Protein AF-A0A3S8Y170-F1 (afdb_monomer_li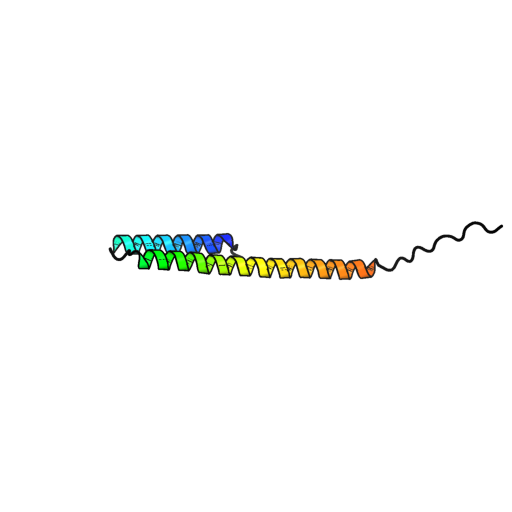te)

pLDDT: mean 84.88, std 15.34, range [46.31, 98.31]

Radius of gyration: 27.99 Å; chains: 1; bounding box: 65×38×77 Å

Foldseek 3Di:
DDQALVNVLVVLVVVLVVVQVVCVVVVNRDPVSVVVSVVSSVVSNVVSVVVVVVVVVVVVVVVVVVVVVVCVVVPPPPPPDPDDDDD

Structure (mmCIF, N/CA/C/O backbone):
data_AF-A0A3S8Y170-F1
#
_entry.id   AF-A0A3S8Y170-F1
#
loop_
_atom_site.group_PDB
_atom_site.id
_atom_site.type_symbol
_atom_site.label_atom_id
_atom_site.label_alt_id
_atom_site.label_comp_id
_atom_site.label_asym_id
_atom_site.label_entity_id
_atom_site.label_seq_id
_atom_site.pdbx_PDB_ins_code
_atom_site.Cartn_x
_atom_site.Cartn_y
_atom_site.Cartn_z
_atom_site.occupancy
_atom_site.B_iso_or_equiv
_atom_site.auth_seq_id
_atom_site.auth_comp_id
_atom_site.auth_asym_id
_atom_site.auth_atom_id
_atom_site.pdbx_PDB_model_num
ATOM 1 N N . MET A 1 1 ? 13.081 18.687 -7.820 1.00 46.81 1 MET A N 1
ATOM 2 C CA . MET A 1 1 ? 13.515 17.563 -6.966 1.00 46.81 1 MET A CA 1
ATOM 3 C C . MET A 1 1 ? 12.699 16.346 -7.375 1.00 46.81 1 MET A C 1
ATOM 5 O O . MET A 1 1 ? 11.480 16.432 -7.329 1.00 46.81 1 MET A O 1
ATOM 9 N N . VAL A 1 2 ? 13.319 15.292 -7.913 1.00 57.28 2 VAL A N 1
ATOM 10 C CA . VAL A 1 2 ? 12.594 14.060 -8.272 1.00 57.28 2 VAL A CA 1
ATOM 11 C C . VAL A 1 2 ? 12.600 13.183 -7.030 1.00 57.28 2 VAL A C 1
ATOM 13 O O . VAL A 1 2 ? 13.642 12.633 -6.699 1.00 57.28 2 VAL A O 1
ATOM 16 N N . ILE A 1 3 ? 11.468 13.109 -6.335 1.00 70.06 3 ILE A N 1
ATOM 17 C CA . ILE A 1 3 ? 11.302 12.224 -5.179 1.00 70.06 3 ILE A CA 1
ATOM 18 C C . ILE A 1 3 ? 11.401 10.780 -5.684 1.00 70.06 3 ILE A C 1
ATOM 20 O O . ILE A 1 3 ? 10.786 10.420 -6.699 1.00 70.06 3 ILE A O 1
ATOM 24 N N . SER A 1 4 ? 12.225 9.973 -5.026 1.00 80.62 4 SER A N 1
ATOM 25 C CA . SER A 1 4 ? 12.413 8.569 -5.368 1.00 80.62 4 SER A CA 1
ATOM 26 C C . SER A 1 4 ? 11.131 7.764 -5.127 1.00 80.62 4 SER A C 1
ATOM 28 O O . SER A 1 4 ? 10.237 8.150 -4.378 1.00 80.62 4 SER A O 1
ATOM 30 N N . ALA A 1 5 ? 11.015 6.616 -5.795 1.00 80.69 5 ALA A N 1
ATOM 31 C CA . ALA A 1 5 ? 9.906 5.690 -5.579 1.00 80.69 5 ALA A CA 1
ATOM 32 C C . ALA A 1 5 ? 9.758 5.297 -4.098 1.00 80.69 5 ALA A C 1
ATOM 34 O O . ALA A 1 5 ? 8.635 5.213 -3.612 1.00 80.69 5 ALA A O 1
ATOM 35 N N . GLN A 1 6 ? 10.888 5.121 -3.410 1.00 80.19 6 GLN A N 1
ATOM 36 C CA . GLN A 1 6 ? 10.944 4.750 -2.004 1.00 80.19 6 GLN A CA 1
ATOM 37 C C . GLN A 1 6 ? 10.439 5.874 -1.095 1.00 80.19 6 GLN A C 1
ATOM 39 O O . GLN A 1 6 ? 9.526 5.643 -0.315 1.00 80.19 6 GLN A O 1
ATOM 44 N N . GLU A 1 7 ? 10.944 7.099 -1.265 1.00 85.56 7 GLU A N 1
ATOM 45 C CA . GLU A 1 7 ? 10.512 8.257 -0.464 1.00 85.56 7 GLU A CA 1
ATOM 46 C C . GLU A 1 7 ? 9.001 8.508 -0.597 1.00 85.56 7 GLU A C 1
ATOM 48 O O . GLU A 1 7 ? 8.321 8.743 0.394 1.00 85.56 7 GLU A O 1
ATOM 53 N N . ARG A 1 8 ? 8.435 8.350 -1.805 1.00 86.81 8 ARG A N 1
ATOM 54 C CA . ARG A 1 8 ? 6.977 8.465 -2.007 1.00 86.81 8 ARG A CA 1
ATOM 55 C C . ARG A 1 8 ? 6.178 7.414 -1.234 1.00 86.81 8 ARG A C 1
ATOM 57 O O . ARG A 1 8 ? 5.037 7.679 -0.869 1.00 86.81 8 ARG A O 1
ATOM 64 N N . LEU A 1 9 ? 6.717 6.204 -1.072 1.00 91.81 9 LEU A N 1
ATOM 65 C CA . LEU A 1 9 ? 6.049 5.150 -0.312 1.00 91.81 9 LEU A CA 1
ATOM 66 C C . LEU A 1 9 ? 6.165 5.413 1.191 1.00 91.81 9 LEU A C 1
ATOM 68 O O . LEU A 1 9 ? 5.174 5.251 1.900 1.00 91.81 9 LEU A O 1
ATOM 72 N N . ASP A 1 10 ? 7.334 5.857 1.650 1.00 94.81 10 ASP A N 1
ATOM 73 C CA . ASP A 1 10 ? 7.577 6.199 3.052 1.00 94.81 10 ASP A CA 1
ATOM 74 C C . ASP A 1 10 ? 6.636 7.325 3.514 1.00 94.81 10 ASP A C 1
ATOM 76 O O . ASP A 1 10 ? 5.968 7.168 4.536 1.00 94.81 10 ASP A O 1
ATOM 80 N N . ASP A 1 11 ? 6.465 8.387 2.716 1.00 95.31 11 ASP A N 1
ATOM 81 C CA . ASP A 1 11 ? 5.523 9.484 3.005 1.00 95.31 11 ASP A CA 1
ATOM 82 C C . ASP A 1 11 ? 4.078 8.983 3.192 1.00 95.31 11 ASP A C 1
ATOM 84 O O . ASP A 1 11 ? 3.344 9.434 4.072 1.00 95.31 11 ASP A O 1
ATOM 88 N N . VAL A 1 12 ? 3.656 8.013 2.376 1.00 96.19 12 VAL A N 1
ATOM 89 C CA . VAL A 1 12 ? 2.307 7.430 2.451 1.00 96.19 12 VAL A CA 1
ATOM 90 C C . VAL A 1 12 ? 2.151 6.559 3.689 1.00 96.19 12 VAL A C 1
ATOM 92 O O . VAL A 1 12 ? 1.093 6.580 4.317 1.00 96.19 12 VAL A O 1
ATOM 95 N N . VAL A 1 13 ? 3.183 5.798 4.053 1.00 97.06 13 VAL A N 1
ATOM 96 C CA . VAL A 1 13 ? 3.179 4.998 5.283 1.00 97.06 13 VAL A CA 1
ATOM 97 C C . VAL A 1 13 ? 3.105 5.908 6.506 1.00 97.06 13 VAL A C 1
ATOM 99 O O . VAL A 1 13 ? 2.292 5.640 7.388 1.00 97.06 13 VAL A O 1
ATOM 102 N N . VAL A 1 14 ? 3.879 6.997 6.536 1.00 98.12 14 VAL A N 1
ATOM 103 C CA . VAL A 1 14 ? 3.827 7.999 7.612 1.00 98.12 14 VAL A CA 1
ATOM 104 C C . VAL A 1 14 ? 2.415 8.565 7.745 1.00 98.12 14 VAL A C 1
ATOM 106 O O . VAL A 1 14 ? 1.822 8.456 8.816 1.00 98.12 14 VAL A O 1
ATOM 109 N N . ALA A 1 15 ? 1.826 9.052 6.650 1.00 97.88 15 ALA A N 1
ATOM 110 C CA . ALA A 1 15 ? 0.470 9.600 6.670 1.00 97.88 15 ALA A CA 1
ATOM 111 C C . ALA A 1 15 ? -0.580 8.572 7.133 1.00 97.88 15 ALA A C 1
ATOM 113 O O . ALA A 1 15 ? -1.503 8.893 7.879 1.00 97.88 15 ALA A O 1
ATOM 114 N N . VAL A 1 16 ? -0.446 7.308 6.721 1.00 98.12 16 VAL A N 1
ATOM 115 C CA . VAL A 1 16 ? -1.347 6.230 7.155 1.00 98.12 16 VAL A CA 1
ATOM 116 C C . VAL A 1 16 ? -1.222 5.952 8.656 1.00 98.12 16 VAL A C 1
ATOM 118 O O . VAL A 1 16 ? -2.236 5.703 9.309 1.00 98.12 16 VAL A O 1
ATOM 121 N N . VAL A 1 17 ? -0.009 6.002 9.210 1.00 98.12 17 VAL A N 1
ATOM 122 C CA . VAL A 1 17 ? 0.227 5.829 10.651 1.00 98.12 17 VAL A CA 1
ATOM 123 C C . VAL A 1 17 ? -0.365 6.990 11.447 1.00 98.12 17 VAL A C 1
ATOM 125 O O . VAL A 1 17 ? -1.009 6.744 12.465 1.00 98.12 17 VAL A O 1
ATOM 128 N N . GLU A 1 18 ? -0.212 8.226 10.977 1.00 98.31 18 GLU A N 1
ATOM 129 C CA . GLU A 1 18 ? -0.814 9.407 11.611 1.00 98.31 18 GLU A CA 1
ATOM 130 C C . GLU A 1 18 ? -2.345 9.298 11.656 1.00 98.31 18 GLU A C 1
ATOM 132 O O . GLU A 1 18 ? -2.946 9.452 12.718 1.00 98.31 18 GLU A O 1
ATOM 137 N N . VAL A 1 19 ? -2.976 8.913 10.541 1.00 97.88 19 VAL A N 1
ATOM 138 C CA . VAL A 1 19 ? -4.432 8.693 10.481 1.00 97.88 19 VAL A CA 1
ATOM 139 C C . VAL A 1 19 ? -4.870 7.548 11.399 1.00 97.88 19 VAL A C 1
ATOM 141 O O . VAL A 1 19 ? -5.917 7.631 12.041 1.00 97.88 19 VAL A O 1
ATOM 144 N N . ALA A 1 20 ? -4.088 6.468 11.486 1.00 97.50 20 ALA A N 1
ATOM 145 C CA . ALA A 1 20 ? -4.376 5.373 12.409 1.00 97.50 20 ALA A CA 1
ATOM 146 C C . ALA A 1 20 ? -4.310 5.829 13.875 1.00 97.50 20 ALA A C 1
ATOM 148 O O . ALA A 1 20 ? -5.163 5.432 14.671 1.00 97.50 20 ALA A O 1
ATOM 149 N N . ALA A 1 21 ? -3.325 6.662 14.222 1.00 98.06 21 ALA A N 1
ATOM 150 C CA . ALA A 1 21 ? -3.178 7.226 15.559 1.00 98.06 21 ALA A CA 1
ATOM 151 C C . ALA A 1 21 ? -4.362 8.137 15.913 1.00 98.06 21 ALA A C 1
ATOM 153 O O . ALA A 1 21 ? -4.997 7.924 16.943 1.00 98.06 21 ALA A O 1
ATOM 154 N N . GLU A 1 22 ? -4.742 9.055 15.022 1.00 97.94 22 GLU A N 1
ATOM 155 C CA . GL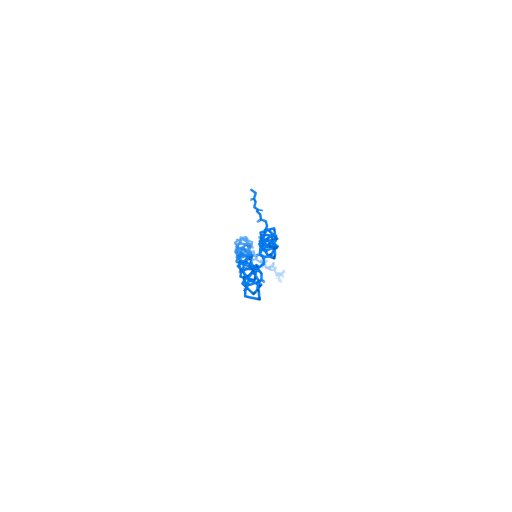U A 1 22 ? -5.897 9.946 15.209 1.00 97.94 22 GLU A CA 1
ATOM 156 C C . GLU A 1 22 ? -7.218 9.162 15.338 1.00 97.94 22 GLU A C 1
ATOM 158 O O . GLU A 1 22 ? -8.067 9.445 16.192 1.00 97.94 22 GLU A O 1
ATOM 163 N N . ALA A 1 23 ? -7.393 8.107 14.538 1.00 96.69 23 ALA A N 1
ATOM 164 C CA . ALA A 1 23 ? -8.535 7.206 14.663 1.00 96.69 23 ALA A CA 1
ATOM 165 C C . ALA A 1 23 ? -8.537 6.463 16.014 1.00 96.69 23 ALA A C 1
ATOM 167 O O . ALA A 1 23 ? -9.597 6.223 16.596 1.00 96.69 23 ALA A O 1
ATOM 168 N N . GLY A 1 24 ? -7.359 6.098 16.526 1.00 96.75 24 GLY A N 1
ATOM 169 C CA . GLY A 1 24 ? -7.197 5.484 17.844 1.00 96.75 24 GLY A CA 1
ATOM 170 C C . GLY A 1 24 ? -7.580 6.438 18.974 1.00 96.75 24 GLY A C 1
ATOM 171 O O . GLY A 1 24 ? -8.367 6.070 19.845 1.00 96.75 24 GLY A O 1
ATOM 172 N N . GLU A 1 25 ? -7.090 7.675 18.922 1.00 97.69 25 GLU A N 1
ATOM 173 C CA . GLU A 1 25 ? -7.392 8.729 19.900 1.00 97.69 25 GLU A CA 1
ATOM 174 C C . GLU A 1 25 ? -8.880 9.104 19.919 1.00 97.69 25 GLU A C 1
ATOM 176 O O . GLU A 1 25 ? -9.459 9.311 20.984 1.00 97.69 25 GLU A O 1
ATOM 181 N N . SER A 1 26 ? -9.527 9.124 18.752 1.00 97.06 26 SER A N 1
ATOM 182 C CA . SER A 1 26 ? -10.967 9.394 18.620 1.00 97.06 26 SER A CA 1
ATOM 183 C C . SER A 1 26 ? -11.866 8.187 18.922 1.00 97.06 26 SER A C 1
ATOM 185 O O . SER A 1 26 ? -13.092 8.315 18.895 1.00 97.06 26 SER A O 1
ATOM 187 N N . GLY A 1 27 ? -11.295 7.007 19.191 1.00 97.12 27 GLY A N 1
ATOM 188 C CA . GLY A 1 27 ? -12.048 5.769 19.417 1.00 97.12 27 GLY A CA 1
ATOM 189 C C . GLY A 1 27 ? -12.757 5.227 18.168 1.00 97.12 27 GLY A C 1
ATOM 190 O O . GLY A 1 27 ? -13.653 4.392 18.278 1.00 97.12 27 GLY A O 1
ATOM 191 N N . THR A 1 28 ? -12.373 5.694 16.978 1.00 96.69 28 THR A N 1
ATOM 192 C CA . THR A 1 28 ? -12.947 5.288 15.684 1.00 96.69 28 THR A CA 1
ATOM 193 C C . THR A 1 28 ? -12.115 4.227 14.964 1.00 96.69 28 THR A C 1
ATOM 195 O O . THR A 1 28 ? -12.518 3.725 13.912 1.00 96.69 28 THR A O 1
ATOM 198 N N . TYR A 1 29 ? -10.966 3.839 15.526 1.00 96.88 29 TYR A N 1
ATOM 199 C CA . TYR A 1 29 ? -10.135 2.781 14.968 1.00 96.88 29 TYR A CA 1
ATOM 200 C C . TYR A 1 29 ? -10.833 1.418 15.063 1.00 96.88 29 TYR A C 1
ATOM 202 O O . TYR A 1 29 ? -11.029 0.858 16.141 1.00 96.88 29 TYR A O 1
ATOM 210 N N . THR A 1 30 ? -11.189 0.862 13.906 1.00 98.00 30 THR A N 1
ATOM 211 C CA . THR A 1 30 ? -11.830 -0.452 13.776 1.00 98.00 30 THR A CA 1
ATOM 212 C C . THR A 1 30 ? -11.014 -1.381 12.881 1.00 98.00 30 THR A C 1
ATOM 214 O O . THR A 1 30 ? -10.109 -0.954 12.162 1.00 98.00 30 THR A O 1
ATOM 217 N N . ALA A 1 31 ? -11.372 -2.669 12.859 1.00 97.88 31 ALA A N 1
ATOM 218 C CA . ALA A 1 31 ? -10.786 -3.626 11.920 1.00 97.88 31 ALA A CA 1
ATOM 219 C C . ALA A 1 31 ? -10.997 -3.218 10.447 1.00 97.88 31 ALA A C 1
ATOM 221 O O . ALA A 1 31 ? -10.146 -3.496 9.602 1.00 97.88 31 ALA A O 1
ATOM 222 N N . ASP A 1 32 ? -12.102 -2.537 10.129 1.00 98.12 32 ASP A N 1
ATOM 223 C CA . ASP A 1 32 ? -12.375 -2.039 8.777 1.00 98.12 32 ASP A CA 1
ATOM 224 C C . ASP A 1 32 ? -11.498 -0.842 8.416 1.00 98.12 32 ASP A C 1
ATOM 226 O O . ASP A 1 32 ? -10.981 -0.782 7.298 1.00 98.12 32 ASP A O 1
ATOM 230 N N . VAL A 1 33 ? -11.250 0.060 9.371 1.00 96.75 33 VAL A N 1
ATOM 231 C CA . VAL A 1 33 ? -10.282 1.155 9.207 1.00 96.75 33 VAL A CA 1
ATOM 232 C C . VAL A 1 33 ? -8.883 0.582 8.987 1.00 96.75 33 VAL A C 1
ATOM 234 O O . VAL A 1 33 ? -8.239 0.923 7.997 1.00 96.75 33 VAL A O 1
ATOM 237 N N . ALA A 1 34 ? -8.451 -0.372 9.816 1.00 97.50 34 ALA A N 1
ATOM 238 C CA . ALA A 1 34 ? -7.153 -1.034 9.676 1.00 97.50 34 ALA A CA 1
ATOM 239 C C . ALA A 1 34 ? -6.982 -1.707 8.301 1.00 97.50 34 ALA A C 1
ATOM 241 O O . ALA A 1 34 ? -5.975 -1.505 7.620 1.00 97.50 34 ALA A O 1
ATOM 242 N N . ARG A 1 35 ? -7.990 -2.469 7.849 1.00 98.25 35 ARG A N 1
ATOM 243 C CA . ARG A 1 35 ? -7.981 -3.102 6.518 1.00 98.25 35 ARG A CA 1
ATOM 244 C C . ARG A 1 35 ? -7.942 -2.078 5.392 1.00 98.25 35 ARG A C 1
ATOM 246 O O . ARG A 1 35 ? -7.237 -2.287 4.406 1.00 98.25 35 ARG A O 1
ATOM 253 N N . THR A 1 36 ? -8.677 -0.980 5.534 1.00 98.19 36 THR A N 1
ATOM 254 C CA . THR A 1 36 ? -8.715 0.090 4.532 1.00 98.19 36 THR A CA 1
ATOM 255 C C . THR A 1 36 ? -7.360 0.779 4.416 1.00 98.19 36 THR A C 1
ATOM 257 O O . THR A 1 36 ? -6.843 0.912 3.309 1.00 98.19 36 THR A O 1
ATOM 260 N N . LEU A 1 37 ? -6.744 1.137 5.542 1.00 97.88 37 LEU A N 1
ATOM 261 C CA . LEU A 1 37 ? -5.413 1.740 5.587 1.00 97.88 37 LEU A CA 1
ATOM 262 C C . LEU A 1 37 ? -4.343 0.809 4.996 1.00 97.88 37 LEU A C 1
ATOM 264 O O . LEU A 1 37 ? -3.564 1.229 4.140 1.00 97.88 37 LEU A O 1
ATOM 268 N N . ALA A 1 38 ? -4.367 -0.480 5.346 1.00 97.69 38 ALA A N 1
ATOM 269 C CA . ALA A 1 38 ? -3.478 -1.476 4.748 1.00 97.69 38 ALA A CA 1
ATOM 270 C C . ALA A 1 38 ? -3.677 -1.594 3.224 1.00 97.69 38 ALA A C 1
ATOM 272 O O . ALA A 1 38 ? -2.708 -1.670 2.464 1.00 97.69 38 ALA A O 1
ATOM 273 N N . ALA A 1 39 ? -4.928 -1.556 2.753 1.00 98.25 39 ALA A N 1
ATOM 274 C CA . ALA A 1 39 ? -5.234 -1.580 1.327 1.00 98.25 39 ALA A CA 1
ATOM 275 C C . ALA A 1 39 ? -4.740 -0.321 0.597 1.00 98.25 39 ALA A C 1
ATOM 277 O O . ALA A 1 39 ? -4.329 -0.423 -0.558 1.00 98.25 39 ALA A O 1
ATOM 278 N N . VAL A 1 40 ? -4.761 0.852 1.239 1.00 97.69 40 VAL A N 1
ATOM 279 C CA . VAL A 1 40 ? -4.202 2.092 0.676 1.00 97.69 40 VAL A CA 1
ATOM 280 C C . VAL A 1 40 ? -2.697 1.946 0.465 1.00 97.69 40 VAL A C 1
ATOM 282 O O . VAL A 1 40 ? -2.235 2.129 -0.663 1.00 97.69 40 VAL A O 1
ATOM 285 N N . VAL A 1 41 ? -1.952 1.531 1.496 1.00 97.12 41 VAL A N 1
ATOM 286 C CA . VAL A 1 41 ? -0.497 1.309 1.393 1.00 97.12 41 VAL A CA 1
ATOM 287 C C . VAL A 1 41 ? -0.181 0.290 0.298 1.00 97.12 41 VAL A C 1
ATOM 289 O O . VAL A 1 41 ? 0.643 0.556 -0.576 1.00 97.12 41 VAL A O 1
ATOM 292 N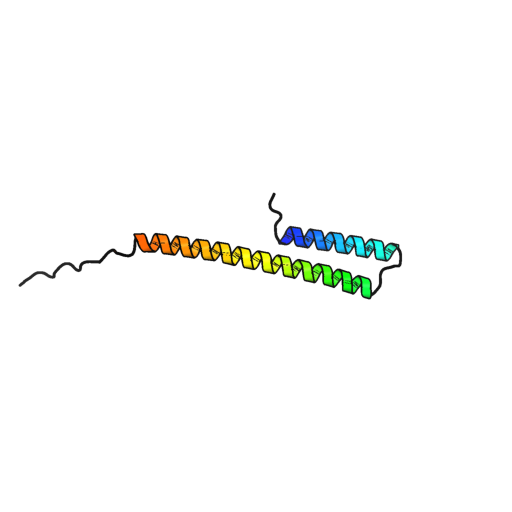 N . GLY A 1 42 ? -0.891 -0.844 0.275 1.00 96.44 42 GLY A N 1
ATOM 293 C CA . GLY A 1 42 ? -0.689 -1.886 -0.733 1.00 96.44 42 GLY A CA 1
ATOM 294 C C . GLY A 1 42 ? -0.948 -1.408 -2.166 1.00 96.44 42 GLY A C 1
ATOM 295 O O . GLY A 1 42 ? -0.146 -1.670 -3.063 1.00 96.44 42 GLY A O 1
ATOM 296 N N . LYS A 1 43 ? -2.036 -0.661 -2.400 1.00 97.25 43 LYS A N 1
ATOM 297 C CA . LYS A 1 43 ? -2.367 -0.120 -3.732 1.00 97.25 43 LYS A CA 1
ATOM 298 C C . LYS A 1 43 ? -1.344 0.907 -4.207 1.00 97.25 43 LYS A C 1
ATOM 300 O O . LYS A 1 43 ? -0.970 0.894 -5.379 1.00 97.25 43 LYS A O 1
ATOM 305 N N . VAL A 1 44 ? -0.897 1.794 -3.320 1.00 96.12 44 VAL A N 1
ATOM 306 C CA . VAL A 1 44 ? 0.108 2.803 -3.672 1.00 96.12 44 VAL A CA 1
ATOM 307 C C . VAL A 1 44 ? 1.460 2.148 -3.942 1.00 96.12 44 VAL A C 1
ATOM 309 O O . VAL A 1 44 ? 2.070 2.443 -4.969 1.00 96.12 44 VAL A O 1
ATOM 312 N N . GLY A 1 45 ? 1.879 1.196 -3.104 1.00 93.56 45 GLY A N 1
ATOM 313 C CA . GLY A 1 45 ? 3.092 0.408 -3.329 1.00 93.56 45 GLY A CA 1
ATOM 314 C C . GLY A 1 45 ? 3.082 -0.304 -4.685 1.00 93.56 45 GLY A C 1
ATOM 315 O O . GLY A 1 45 ? 4.036 -0.180 -5.451 1.00 93.56 45 GLY A O 1
ATOM 316 N N . ALA A 1 46 ? 1.971 -0.958 -5.043 1.00 94.56 46 ALA A N 1
ATOM 317 C CA . ALA A 1 46 ? 1.821 -1.616 -6.343 1.00 94.56 46 ALA A CA 1
ATOM 318 C C . ALA A 1 46 ? 1.935 -0.634 -7.525 1.00 94.56 46 ALA A C 1
ATOM 320 O O . ALA A 1 46 ? 2.587 -0.933 -8.525 1.00 94.56 46 ALA A O 1
ATOM 321 N N . ARG A 1 47 ? 1.344 0.563 -7.411 1.00 93.25 47 ARG A N 1
ATOM 322 C CA . ARG A 1 47 ? 1.449 1.603 -8.447 1.00 93.25 47 ARG A CA 1
ATOM 323 C C . ARG A 1 47 ? 2.882 2.109 -8.602 1.00 93.25 47 ARG A C 1
ATOM 325 O O . ARG A 1 47 ? 3.351 2.275 -9.725 1.00 93.25 47 ARG A O 1
ATOM 332 N N . ILE A 1 48 ? 3.573 2.342 -7.490 1.00 91.62 48 ILE A N 1
ATOM 333 C CA . ILE A 1 48 ? 4.968 2.789 -7.486 1.00 91.62 48 ILE A CA 1
ATOM 334 C C . ILE A 1 48 ? 5.877 1.735 -8.133 1.00 91.62 48 ILE A C 1
ATOM 336 O O . ILE A 1 48 ? 6.731 2.097 -8.945 1.00 91.62 48 ILE A O 1
ATOM 340 N N . ALA A 1 49 ? 5.667 0.452 -7.825 1.00 89.38 49 ALA A N 1
ATOM 341 C CA . ALA A 1 49 ? 6.401 -0.652 -8.440 1.00 89.38 49 ALA A CA 1
ATOM 342 C C . ALA A 1 49 ? 6.187 -0.693 -9.963 1.00 89.38 49 ALA A C 1
ATOM 344 O O . ALA A 1 49 ? 7.157 -0.656 -10.719 1.00 89.38 49 ALA A O 1
ATOM 345 N N . ALA A 1 50 ? 4.932 -0.635 -10.420 1.00 90.06 50 ALA A N 1
ATOM 346 C CA . ALA A 1 50 ? 4.607 -0.627 -11.848 1.00 90.06 50 ALA A CA 1
ATOM 347 C C . ALA A 1 50 ? 5.215 0.580 -12.596 1.00 90.06 50 ALA A C 1
ATOM 349 O O . ALA A 1 50 ? 5.689 0.461 -13.732 1.00 90.06 50 ALA A O 1
ATOM 350 N N . GLU A 1 51 ? 5.240 1.760 -11.966 1.00 89.31 51 GLU A N 1
ATOM 351 C CA . GLU A 1 51 ? 5.901 2.948 -12.520 1.00 89.31 51 GLU A CA 1
ATOM 352 C C . GLU A 1 51 ? 7.420 2.757 -12.643 1.00 89.31 51 GLU A C 1
ATOM 354 O O . GLU A 1 51 ? 8.009 3.136 -13.662 1.00 89.31 51 GLU A O 1
ATOM 359 N N . ALA A 1 52 ? 8.055 2.168 -11.626 1.00 86.56 52 ALA A N 1
ATOM 360 C CA . ALA A 1 52 ? 9.486 1.882 -11.627 1.00 86.56 52 ALA A CA 1
ATOM 361 C C . ALA A 1 52 ? 9.856 0.865 -12.717 1.00 86.56 52 ALA A C 1
ATOM 363 O O . ALA A 1 52 ? 10.790 1.112 -13.482 1.00 86.56 52 ALA A O 1
ATOM 364 N N . GLU A 1 53 ? 9.080 -0.211 -12.859 1.00 87.94 53 GLU A N 1
ATOM 365 C CA . GLU A 1 53 ? 9.237 -1.216 -13.917 1.00 87.94 53 GLU A CA 1
ATOM 366 C C . GLU A 1 53 ? 9.102 -0.595 -15.310 1.00 87.94 53 GLU A C 1
ATOM 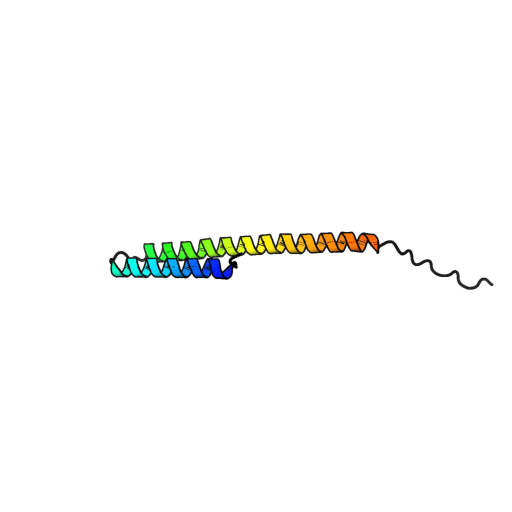368 O O . GLU A 1 53 ? 9.973 -0.769 -16.164 1.00 87.94 53 GLU A O 1
ATOM 373 N N . THR A 1 54 ? 8.059 0.212 -15.531 1.00 89.00 54 THR A N 1
ATOM 374 C CA . THR A 1 54 ? 7.830 0.889 -16.818 1.00 89.00 54 THR A CA 1
ATOM 375 C C . THR A 1 54 ? 8.973 1.844 -17.161 1.00 89.00 54 THR A C 1
ATOM 377 O O . THR A 1 54 ? 9.408 1.928 -18.314 1.00 89.00 54 THR A O 1
ATOM 380 N N . ARG A 1 55 ? 9.484 2.586 -16.170 1.00 87.06 55 ARG A N 1
ATOM 381 C CA . ARG A 1 55 ? 10.638 3.472 -16.359 1.00 87.06 55 ARG A CA 1
ATOM 382 C C . ARG A 1 55 ? 11.899 2.667 -16.675 1.00 87.06 55 ARG A C 1
ATOM 384 O O . ARG A 1 55 ? 12.602 3.039 -17.612 1.00 87.06 55 ARG A O 1
ATOM 391 N N . GLY A 1 56 ? 12.150 1.576 -15.952 1.00 86.56 56 GLY A N 1
ATOM 392 C CA . GLY A 1 56 ? 13.268 0.666 -16.201 1.00 86.56 56 GLY A CA 1
ATOM 393 C C . GLY A 1 56 ? 13.235 0.096 -17.617 1.00 86.56 56 GLY A C 1
ATOM 394 O O . GLY A 1 56 ? 14.216 0.222 -18.346 1.00 86.56 56 GLY A O 1
ATOM 395 N N . PHE A 1 57 ? 12.076 -0.406 -18.053 1.00 89.94 57 PHE A N 1
ATOM 396 C CA . PHE A 1 57 ? 11.870 -0.897 -19.416 1.00 89.94 57 PHE A CA 1
ATOM 397 C C . PHE A 1 57 ? 12.172 0.178 -20.465 1.00 89.94 57 PHE A C 1
ATOM 399 O O . PHE A 1 57 ? 12.915 -0.065 -21.411 1.00 89.94 57 PHE A O 1
ATOM 406 N N . ARG A 1 58 ? 11.646 1.398 -20.293 1.00 90.75 58 ARG A N 1
ATOM 407 C CA . ARG A 1 58 ? 11.878 2.504 -21.238 1.00 90.75 58 ARG A CA 1
ATOM 408 C C . ARG A 1 58 ? 13.343 2.929 -21.312 1.00 90.75 58 ARG A C 1
ATOM 410 O O . ARG A 1 58 ? 13.806 3.265 -22.402 1.00 90.75 58 ARG A O 1
ATOM 417 N N . CYS A 1 59 ? 14.048 2.963 -20.182 1.00 87.94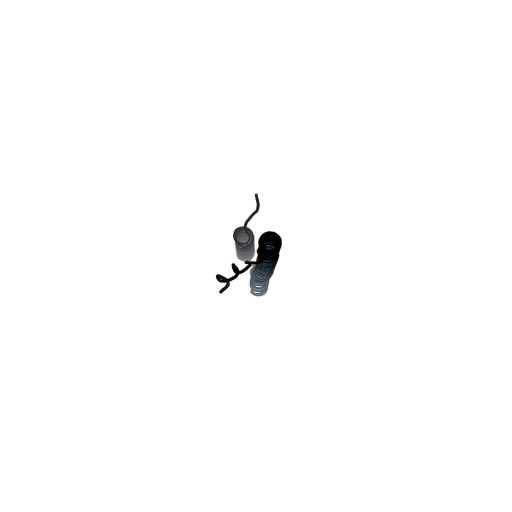 59 CYS A N 1
ATOM 418 C CA . CYS A 1 59 ? 15.470 3.301 -20.146 1.00 87.94 59 CYS A CA 1
ATOM 419 C C . CYS A 1 59 ? 16.310 2.201 -20.805 1.00 87.94 59 CYS A C 1
ATOM 421 O O . CYS A 1 59 ? 17.039 2.503 -21.745 1.00 87.94 59 CYS A O 1
ATOM 423 N N . GLY A 1 60 ? 16.118 0.939 -20.409 1.00 89.50 60 GLY A N 1
ATOM 424 C CA . GLY A 1 60 ? 16.843 -0.195 -20.986 1.00 89.50 60 GLY A CA 1
ATOM 425 C C . GLY A 1 60 ? 16.568 -0.378 -22.481 1.00 89.50 60 GLY A C 1
ATOM 426 O O . GLY A 1 60 ? 17.487 -0.615 -23.257 1.00 89.50 60 GLY A O 1
ATOM 427 N N . TRP A 1 61 ? 15.323 -0.174 -22.927 1.00 90.81 61 TRP A N 1
ATOM 428 C CA . TRP A 1 61 ? 14.990 -0.176 -24.354 1.00 90.81 61 TRP A CA 1
ATOM 429 C C . TRP A 1 61 ? 15.720 0.932 -25.115 1.00 90.81 61 TRP A C 1
ATOM 431 O O . TRP A 1 61 ? 16.278 0.688 -26.181 1.00 90.81 61 TRP A O 1
ATOM 441 N N . ARG A 1 62 ? 15.743 2.158 -24.573 1.00 89.94 62 ARG A N 1
ATOM 442 C CA . ARG A 1 62 ? 16.475 3.272 -25.190 1.00 89.94 62 ARG A CA 1
ATOM 443 C C . ARG A 1 62 ? 17.964 2.951 -25.304 1.00 89.94 62 ARG A C 1
ATOM 445 O O . ARG A 1 62 ? 18.535 3.185 -26.362 1.00 89.94 62 ARG A O 1
ATOM 452 N N . GLU A 1 63 ? 18.570 2.417 -24.250 1.00 89.31 63 GLU A N 1
ATOM 453 C CA . GLU A 1 63 ? 19.977 1.998 -24.248 1.00 89.31 63 GLU A CA 1
ATOM 454 C C . GLU A 1 63 ? 20.239 0.918 -25.303 1.00 89.31 63 GLU A C 1
ATOM 456 O O . GLU A 1 63 ? 21.168 1.053 -26.096 1.00 89.31 63 GLU A O 1
ATOM 461 N N . ALA A 1 64 ? 19.372 -0.094 -25.402 1.00 88.94 64 ALA A N 1
ATOM 462 C CA . ALA A 1 64 ? 19.479 -1.140 -26.417 1.00 88.94 64 ALA A CA 1
ATOM 463 C C . ALA A 1 64 ? 19.369 -0.592 -27.852 1.00 88.94 64 ALA A C 1
ATOM 465 O O . ALA A 1 64 ? 20.133 -0.999 -28.730 1.00 88.94 64 ALA A O 1
ATOM 466 N N . VAL A 1 65 ? 18.456 0.355 -28.098 1.00 90.75 65 VAL A N 1
ATOM 467 C CA . VAL A 1 65 ? 18.317 1.028 -29.402 1.00 90.75 65 VAL A CA 1
ATOM 468 C C . VAL A 1 65 ? 19.564 1.846 -29.734 1.00 90.75 65 VAL A C 1
ATOM 470 O O . VAL A 1 65 ? 20.042 1.775 -30.863 1.00 90.75 65 VAL A O 1
ATOM 473 N N . VAL A 1 66 ? 20.111 2.589 -28.767 1.00 90.75 66 VAL A N 1
ATOM 474 C CA . VAL A 1 66 ? 21.347 3.367 -28.955 1.00 90.75 66 VAL A CA 1
ATOM 475 C C . VAL A 1 66 ? 22.517 2.442 -29.296 1.00 90.75 66 VAL A C 1
ATOM 477 O O . VAL A 1 66 ? 23.185 2.674 -30.298 1.00 90.75 66 VAL A O 1
ATOM 480 N N . LEU A 1 67 ? 22.710 1.353 -28.546 1.00 84.62 67 LEU A N 1
ATOM 481 C CA . LEU A 1 67 ? 23.759 0.361 -28.820 1.00 84.62 67 LEU A CA 1
ATOM 482 C C . LEU A 1 67 ? 23.591 -0.308 -30.193 1.00 84.62 67 LEU A C 1
ATOM 484 O O . LEU A 1 67 ? 24.575 -0.552 -30.887 1.00 84.62 67 LEU A O 1
ATOM 488 N N . SER A 1 68 ? 22.352 -0.581 -30.608 1.00 80.19 68 SER A N 1
ATOM 489 C CA . SER A 1 68 ? 22.065 -1.172 -31.922 1.00 80.19 68 SER A CA 1
ATOM 490 C C . SER A 1 68 ? 22.343 -0.198 -33.072 1.00 80.19 68 SER A C 1
ATOM 492 O O . SER A 1 68 ? 22.822 -0.611 -34.127 1.00 80.19 68 SER A O 1
ATOM 494 N N . ALA A 1 69 ? 22.061 1.094 -32.879 1.00 76.62 69 ALA A N 1
ATOM 495 C CA . ALA A 1 69 ? 22.345 2.136 -33.862 1.00 76.62 69 ALA A CA 1
ATOM 496 C C . ALA A 1 69 ? 23.854 2.392 -34.016 1.00 76.62 69 ALA A C 1
ATOM 498 O O . ALA A 1 69 ? 24.319 2.604 -35.134 1.00 76.62 69 ALA A O 1
ATOM 499 N N . ASP A 1 70 ? 24.612 2.316 -32.920 1.00 65.69 70 ASP A N 1
ATOM 500 C CA . ASP A 1 70 ? 26.074 2.466 -32.920 1.00 65.69 70 ASP A CA 1
ATOM 501 C C . ASP A 1 70 ? 26.768 1.223 -33.515 1.00 65.69 70 ASP A C 1
ATOM 503 O O . ASP A 1 70 ? 27.664 1.328 -34.353 1.00 65.69 70 ASP A O 1
ATOM 507 N N . GLY A 1 71 ? 26.278 0.020 -33.192 1.00 58.41 71 GLY A N 1
ATOM 508 C CA . GLY A 1 71 ? 26.751 -1.240 -33.779 1.00 58.41 71 GLY A CA 1
ATOM 509 C C . GLY A 1 71 ? 26.486 -1.365 -35.284 1.00 58.41 71 GLY A C 1
ATOM 510 O O . GLY A 1 71 ? 27.254 -2.017 -35.991 1.00 58.41 71 GLY A O 1
ATOM 511 N N . ALA A 1 72 ? 25.453 -0.698 -35.808 1.00 57.06 72 ALA A N 1
ATOM 512 C CA . ALA A 1 72 ? 25.209 -0.606 -37.248 1.00 57.06 72 ALA A CA 1
ATOM 513 C C . ALA A 1 72 ? 26.231 0.289 -37.980 1.00 57.06 72 ALA A C 1
ATOM 515 O O . ALA A 1 72 ? 26.416 0.120 -39.184 1.00 57.06 72 ALA A O 1
ATOM 516 N N . GLN A 1 73 ? 26.920 1.203 -37.281 1.00 54.75 73 GLN A N 1
ATOM 517 C CA . GLN A 1 73 ? 27.998 2.009 -37.871 1.00 54.75 73 GLN A CA 1
ATOM 518 C C . GLN A 1 73 ? 29.350 1.277 -37.908 1.00 54.75 73 GLN A C 1
ATOM 520 O O . GLN A 1 73 ? 30.148 1.542 -38.806 1.00 54.75 73 GLN A O 1
ATOM 525 N N . ASP A 1 74 ? 29.604 0.323 -37.002 1.00 55.84 74 ASP A N 1
ATOM 526 C CA . ASP A 1 74 ? 30.825 -0.512 -37.020 1.00 55.84 74 ASP A CA 1
ATOM 527 C C . ASP A 1 74 ? 30.625 -1.865 -37.750 1.00 55.84 74 ASP A C 1
ATOM 529 O O . ASP A 1 74 ? 31.573 -2.527 -38.186 1.00 55.84 74 ASP A O 1
ATOM 533 N N . GLY A 1 75 ? 29.367 -2.262 -37.957 1.00 54.91 75 GLY A N 1
ATOM 534 C CA . GLY A 1 75 ? 28.928 -3.525 -38.549 1.00 54.91 75 GLY A CA 1
ATOM 535 C C . GLY A 1 75 ? 28.928 -3.576 -40.078 1.00 54.91 75 GLY A C 1
ATOM 536 O O . GLY A 1 75 ? 27.935 -3.976 -40.674 1.00 54.91 75 GLY A O 1
ATOM 537 N N . ALA A 1 76 ? 30.037 -3.213 -40.724 1.00 56.31 76 ALA A N 1
ATOM 538 C CA . ALA A 1 76 ? 30.326 -3.635 -42.101 1.00 56.31 76 ALA A CA 1
AT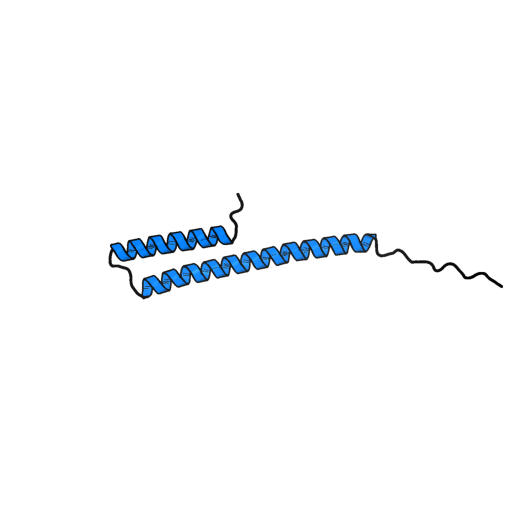OM 539 C C . ALA A 1 76 ? 31.831 -3.630 -42.425 1.00 56.31 76 ALA A C 1
ATOM 541 O O . ALA A 1 76 ? 32.232 -3.337 -43.552 1.00 56.31 76 ALA A O 1
ATOM 542 N N . ARG A 1 77 ? 32.712 -3.971 -41.475 1.00 58.88 77 ARG A N 1
ATOM 543 C CA . ARG A 1 77 ? 34.109 -4.269 -41.831 1.00 58.88 77 ARG A CA 1
ATOM 544 C C . ARG A 1 77 ? 34.190 -5.681 -42.397 1.00 58.88 77 ARG A C 1
ATOM 546 O O . ARG A 1 77 ? 34.451 -6.644 -41.684 1.00 58.88 77 ARG A O 1
ATOM 553 N N . VAL A 1 78 ? 33.953 -5.800 -43.703 1.00 60.19 78 VAL A N 1
ATOM 554 C CA . VAL A 1 78 ? 34.283 -7.005 -44.473 1.00 60.19 78 VAL A CA 1
ATOM 555 C C . VAL A 1 78 ? 35.782 -7.250 -44.313 1.00 60.19 78 VAL A C 1
ATOM 557 O O . VAL A 1 78 ? 36.602 -6.565 -44.925 1.00 60.19 78 VAL A O 1
ATOM 560 N N . PHE A 1 79 ? 36.153 -8.209 -43.467 1.00 59.25 79 PHE A N 1
ATOM 561 C CA . PHE A 1 79 ? 37.540 -8.627 -43.326 1.00 59.25 79 PHE A CA 1
ATOM 562 C C . PHE A 1 79 ? 37.925 -9.394 -44.593 1.00 59.25 79 PHE A C 1
ATOM 564 O O . PHE A 1 79 ? 37.640 -10.582 -44.744 1.00 59.25 79 PHE A O 1
ATOM 571 N N . ARG A 1 80 ? 38.503 -8.685 -45.567 1.00 67.69 80 ARG A N 1
ATOM 572 C CA . ARG A 1 80 ? 38.985 -9.293 -46.805 1.00 67.69 80 ARG A CA 1
ATOM 573 C C . ARG A 1 80 ? 40.220 -10.124 -46.445 1.00 67.69 80 ARG A C 1
ATOM 575 O O . ARG A 1 80 ? 41.259 -9.559 -46.114 1.00 67.69 80 ARG A O 1
ATOM 582 N N . MET A 1 81 ? 40.096 -11.453 -46.464 1.00 62.03 81 MET A N 1
ATOM 583 C CA . MET A 1 81 ? 41.245 -12.347 -46.301 1.00 62.03 81 MET A CA 1
ATOM 584 C C . MET A 1 81 ? 42.310 -11.977 -47.349 1.00 62.03 81 MET A C 1
ATOM 586 O O . MET A 1 81 ? 41.967 -11.884 -48.533 1.00 62.03 81 MET A O 1
ATOM 590 N N . PRO A 1 82 ? 43.574 -11.735 -46.957 1.00 66.44 82 PRO A N 1
ATOM 591 C CA . PRO A 1 82 ? 44.636 -11.526 -47.928 1.00 66.44 82 PRO A CA 1
ATOM 592 C C . PRO A 1 82 ? 44.769 -12.795 -48.773 1.00 66.44 82 PRO A C 1
ATOM 594 O O . PRO A 1 82 ? 44.831 -13.902 -48.236 1.00 66.44 82 PRO A O 1
ATOM 597 N N . ALA A 1 83 ? 44.759 -12.633 -50.098 1.00 65.00 83 ALA A N 1
ATOM 598 C CA . ALA A 1 83 ? 44.999 -13.735 -51.015 1.00 65.00 83 ALA A CA 1
ATOM 599 C C . ALA A 1 83 ? 46.351 -14.370 -50.661 1.00 65.00 83 ALA A C 1
ATOM 601 O O . ALA A 1 83 ? 47.369 -13.678 -50.609 1.00 65.00 83 ALA A O 1
ATOM 602 N N . GLY A 1 84 ? 46.335 -15.671 -50.359 1.00 67.19 84 GLY A N 1
ATOM 603 C CA . GLY A 1 84 ? 47.551 -16.434 -50.095 1.00 67.19 84 GLY A CA 1
ATOM 604 C C . GLY A 1 84 ? 48.528 -16.326 -51.272 1.00 67.19 84 GLY A C 1
ATOM 605 O O . GLY A 1 84 ? 48.087 -16.117 -52.406 1.00 67.19 84 GLY A O 1
ATOM 606 N N . PRO A 1 85 ? 49.844 -16.439 -51.022 1.00 59.88 85 PRO A N 1
ATOM 607 C CA . PRO A 1 85 ? 50.857 -16.236 -52.048 1.00 59.88 85 PRO A CA 1
ATOM 608 C C . PRO A 1 85 ? 50.628 -17.221 -53.199 1.00 59.88 85 PRO A C 1
ATOM 610 O O . PRO A 1 85 ? 50.606 -18.437 -52.999 1.00 59.88 85 PRO A O 1
ATOM 613 N N . GLY A 1 86 ? 50.396 -16.666 -54.391 1.00 62.25 86 GLY A N 1
ATOM 614 C CA . GLY A 1 86 ? 50.277 -17.423 -55.631 1.00 62.25 86 GLY A CA 1
ATOM 615 C C . GLY A 1 86 ? 51.551 -18.219 -55.900 1.00 62.25 86 GLY A C 1
ATOM 616 O O . GLY A 1 86 ? 52.648 -17.771 -55.566 1.00 62.25 86 GLY A O 1
ATOM 617 N N . LYS A 1 87 ? 51.363 -19.418 -56.452 1.00 46.31 87 LYS A N 1
ATOM 618 C CA . LYS A 1 87 ? 52.438 -20.285 -56.942 1.00 46.31 87 LYS A CA 1
ATOM 619 C C . LYS A 1 87 ? 53.189 -19.648 -58.104 1.00 46.31 87 LYS A C 1
ATOM 621 O O . LYS A 1 87 ? 52.518 -18.968 -58.912 1.00 46.31 87 LYS A O 1
#

Secondary structure (DSSP, 8-state):
----HHHHHHHHHHHHHHHHHHHHHTT---HHHHHHHHHHHHHHHHHHHHHHHHHHHHHHHHHHHHHHHHHHHHTT----PPPPPP-

Sequence (87 aa):
MVISAQERLDDVVVAVVEVAAEAGESGTYTADVARTLAAVVGKVGARIAAEAETRGFRCGWREAVVLSADGAQDGARVFRMPAGPGK